Protein AF-A0A356TRS6-F1 (afdb_monomer_lite)

pLDDT: mean 87.08, std 9.84, range [54.62, 97.38]

Secondary structure (DSSP, 8-state):
-EEE---PPEEETTEEEEEEEEEEEEEEEEEE--EEETTEEEEEEEEEEEEEEEEEEEEEETTEEEEEEEEEEEEEEEEEEEEEEESSSSEEEEEEEEE-TTSTT-EEEEEEEEE-SS--TTS---

Foldseek 3Di:
DKDADDDDFDDDPQKTKDWGMKDKDKDFDKDWDWDDDQQKTKTFIKTWIKMKIKTWMWMDRPPDIDIDIDMDMDIFIKGKIKIWGAPFQFKIKIWMWIATPVDPPDIDIDIDIGGHPGGDPSNPDD

Sequence (126 aa):
ASAQVGGDPRRDGDLVHTPGSITALGGGLVLGAGIPIDVFTLRPEVYLGGRGVFLDSETRVGDCVSRTVAGTSEWVVEPRLALEWFTGPWMGVSAYVGTNVLNPGELNVGLQLSLHLRSYDGVPSR

Structure (mmCIF, N/CA/C/O backbone):
data_AF-A0A356TRS6-F1
#
_entry.id   AF-A0A356TRS6-F1
#
loop_
_atom_site.group_PDB
_atom_site.id
_atom_site.type_symbol
_atom_site.label_atom_id
_atom_site.label_alt_id
_atom_site.label_comp_id
_atom_site.label_asym_id
_atom_site.label_entity_id
_atom_site.label_seq_id
_atom_site.pdbx_PDB_ins_code
_atom_site.Cartn_x
_atom_site.Cartn_y
_atom_site.Cartn_z
_atom_site.occupancy
_atom_site.B_iso_or_equiv
_atom_site.auth_seq_id
_atom_site.auth_comp_id
_atom_site.auth_asym_id
_atom_site.auth_atom_id
_atom_site.pdbx_PDB_model_num
ATOM 1 N N . ALA A 1 1 ? 3.353 4.818 -8.769 1.00 66.75 1 ALA A N 1
ATOM 2 C CA . ALA A 1 1 ? 4.511 5.732 -8.674 1.00 66.75 1 ALA A CA 1
ATOM 3 C C . ALA A 1 1 ? 5.349 5.596 -9.940 1.00 66.75 1 ALA A C 1
ATOM 5 O O . ALA A 1 1 ? 5.511 4.474 -10.405 1.00 66.75 1 ALA A O 1
ATOM 6 N N . SER A 1 2 ? 5.848 6.695 -10.506 1.00 62.69 2 SER A N 1
ATOM 7 C CA . SER A 1 2 ? 6.699 6.685 -11.705 1.00 62.69 2 SER A CA 1
ATOM 8 C C . SER A 1 2 ? 8.021 7.388 -11.420 1.00 62.69 2 SER A C 1
ATOM 10 O O . SER A 1 2 ? 8.016 8.468 -10.830 1.00 62.69 2 SER A O 1
ATOM 12 N N . ALA A 1 3 ? 9.132 6.802 -11.854 1.00 73.44 3 ALA A N 1
ATOM 13 C CA . ALA A 1 3 ? 10.464 7.382 -11.745 1.00 73.44 3 ALA A CA 1
ATOM 14 C C . ALA A 1 3 ? 11.170 7.330 -13.104 1.00 73.44 3 ALA A C 1
ATOM 16 O O . ALA A 1 3 ? 11.058 6.344 -13.835 1.00 73.44 3 ALA A O 1
ATOM 17 N N . GLN A 1 4 ? 11.900 8.391 -13.447 1.00 70.56 4 GLN A N 1
ATOM 18 C CA . GLN A 1 4 ? 12.800 8.359 -14.598 1.00 70.56 4 GLN A CA 1
ATOM 19 C C . GLN A 1 4 ? 14.023 7.515 -14.249 1.00 70.56 4 GLN A C 1
ATOM 21 O O . GLN A 1 4 ? 14.633 7.703 -13.195 1.00 70.56 4 GLN A O 1
ATOM 26 N N . VAL A 1 5 ? 14.381 6.589 -15.135 1.00 66.88 5 VAL A N 1
ATOM 27 C CA . VAL A 1 5 ? 15.619 5.825 -14.991 1.00 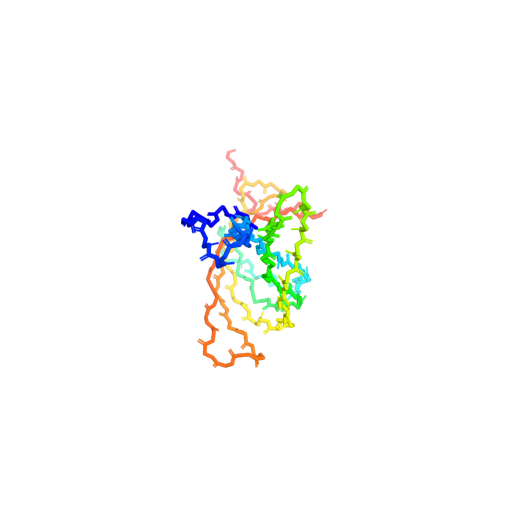66.88 5 VAL A CA 1
ATOM 28 C C . VAL A 1 5 ? 16.712 6.642 -15.654 1.00 66.88 5 VAL A C 1
ATOM 30 O O . VAL A 1 5 ? 16.924 6.544 -16.857 1.00 66.88 5 VAL A O 1
ATOM 33 N N . GLY A 1 6 ? 17.375 7.497 -14.877 1.00 57.16 6 GLY A N 1
ATOM 34 C CA . GLY A 1 6 ? 18.569 8.190 -15.347 1.00 57.16 6 GLY A CA 1
ATOM 35 C C . GLY A 1 6 ? 19.638 7.163 -15.712 1.00 57.16 6 GLY A C 1
ATOM 36 O O . GLY A 1 6 ? 20.126 6.441 -14.845 1.00 57.16 6 GLY A O 1
ATOM 37 N N . GLY A 1 7 ? 19.974 7.073 -16.995 1.00 63.84 7 GLY A N 1
ATOM 38 C CA . GLY A 1 7 ? 21.009 6.185 -17.500 1.00 63.84 7 GLY A CA 1
ATOM 39 C C . GLY A 1 7 ? 21.532 6.692 -18.832 1.00 63.84 7 GLY A C 1
ATOM 40 O O . GLY A 1 7 ? 20.758 7.176 -19.661 1.00 63.84 7 GLY A O 1
ATOM 41 N N . ASP A 1 8 ? 22.845 6.593 -19.024 1.00 74.44 8 ASP A N 1
ATOM 42 C CA . ASP A 1 8 ? 23.462 6.982 -20.285 1.00 74.44 8 ASP A CA 1
ATOM 43 C C . ASP A 1 8 ? 22.883 6.138 -21.432 1.00 74.44 8 ASP A C 1
ATOM 45 O O . ASP A 1 8 ? 22.703 4.921 -21.274 1.00 74.44 8 ASP A O 1
ATOM 49 N N . PRO A 1 9 ? 22.587 6.748 -22.594 1.00 72.62 9 PRO A N 1
ATOM 50 C CA . PRO A 1 9 ? 22.146 6.006 -23.763 1.00 72.62 9 PRO A CA 1
ATOM 51 C C . PRO A 1 9 ? 23.175 4.929 -24.106 1.00 72.62 9 PRO A C 1
ATOM 53 O O . PRO A 1 9 ? 24.344 5.236 -24.358 1.00 72.62 9 PRO A O 1
ATOM 56 N N . ARG A 1 10 ? 22.752 3.663 -24.147 1.00 75.88 10 ARG A N 1
ATOM 57 C CA . ARG A 1 10 ? 23.620 2.593 -24.649 1.00 75.88 10 ARG A CA 1
ATOM 58 C C . ARG A 1 10 ? 23.618 2.636 -26.166 1.00 75.88 10 ARG A C 1
ATOM 60 O O . ARG A 1 10 ? 22.554 2.700 -26.777 1.00 75.88 10 ARG A O 1
ATOM 67 N N . ARG A 1 11 ? 24.811 2.612 -26.753 1.00 80.62 11 ARG A N 1
ATOM 68 C CA . ARG A 1 11 ? 25.009 2.587 -28.202 1.00 80.62 11 ARG A CA 1
ATOM 69 C C . ARG A 1 11 ? 25.572 1.236 -28.616 1.00 80.62 11 ARG A C 1
ATOM 71 O O . ARG A 1 11 ? 26.548 0.791 -28.018 1.00 80.62 11 ARG A O 1
ATOM 78 N N . ASP A 1 12 ? 24.972 0.629 -29.629 1.00 79.19 12 ASP A N 1
ATOM 79 C CA . ASP A 1 12 ? 25.477 -0.571 -30.297 1.00 79.19 12 ASP A CA 1
ATOM 80 C C . ASP A 1 12 ? 25.352 -0.378 -31.817 1.00 79.19 12 ASP A C 1
ATOM 82 O O . ASP A 1 12 ? 24.271 -0.490 -32.395 1.00 79.19 12 ASP A O 1
ATOM 86 N N . GLY A 1 13 ? 26.443 0.048 -32.459 1.00 81.44 13 GLY A N 1
ATOM 87 C CA . GLY A 1 13 ? 26.400 0.554 -33.835 1.00 81.44 13 GLY A CA 1
ATOM 88 C C . GLY A 1 13 ? 25.493 1.787 -33.967 1.00 81.44 13 GLY A C 1
ATOM 89 O O . GLY A 1 13 ? 25.628 2.741 -33.199 1.00 81.44 13 GLY A O 1
ATOM 90 N N . ASP A 1 14 ? 24.560 1.750 -34.923 1.00 80.56 14 ASP A N 1
ATOM 91 C CA . ASP A 1 14 ? 23.544 2.797 -35.144 1.00 80.56 14 ASP A CA 1
ATOM 92 C C . ASP A 1 14 ? 22.361 2.722 -34.165 1.00 80.56 14 ASP A C 1
ATOM 94 O O . ASP A 1 14 ? 21.496 3.602 -34.169 1.00 80.56 14 ASP A O 1
ATOM 98 N N . LEU A 1 15 ? 22.302 1.684 -33.324 1.00 79.19 15 LEU A N 1
ATOM 99 C CA . LEU A 1 15 ? 21.242 1.518 -32.342 1.00 79.19 15 LEU A CA 1
ATOM 100 C C . LEU A 1 15 ? 21.555 2.321 -31.077 1.00 79.19 15 LEU A C 1
ATOM 102 O O . LEU A 1 15 ? 22.554 2.083 -30.399 1.00 79.19 15 LEU A O 1
ATOM 106 N N . VAL A 1 16 ? 20.666 3.250 -30.728 1.00 81.69 16 VAL A N 1
ATOM 107 C CA . VAL A 1 16 ? 20.700 4.002 -29.470 1.00 81.69 16 VAL A CA 1
ATOM 108 C C . VAL A 1 16 ? 19.523 3.568 -28.612 1.00 81.69 16 VAL A C 1
ATOM 110 O O . VAL A 1 16 ? 18.373 3.792 -28.979 1.00 81.69 16 VAL A O 1
ATOM 113 N N . HIS A 1 17 ? 19.801 2.969 -27.458 1.00 79.75 17 HIS A N 1
ATOM 114 C CA . HIS A 1 17 ? 18.790 2.613 -26.469 1.00 79.75 17 HIS A CA 1
ATOM 115 C C . HIS A 1 17 ? 18.815 3.607 -25.307 1.00 79.75 17 HIS A C 1
ATOM 117 O O . HIS A 1 17 ? 19.794 3.686 -24.557 1.00 79.75 17 HIS A O 1
ATOM 123 N N . THR A 1 18 ? 17.704 4.305 -25.102 1.00 81.12 18 THR A N 1
ATOM 124 C CA . THR A 1 18 ? 17.506 5.238 -23.994 1.00 81.12 18 THR A CA 1
ATOM 125 C C . THR A 1 18 ? 16.487 4.649 -23.013 1.00 81.12 18 THR A C 1
ATOM 127 O O . THR A 1 18 ? 15.320 4.466 -23.377 1.00 81.12 18 THR A O 1
ATOM 130 N N . PRO A 1 19 ? 16.896 4.323 -21.769 1.00 76.00 19 PRO A N 1
ATOM 131 C CA . PRO A 1 19 ? 15.946 3.986 -20.713 1.00 76.00 19 PRO A CA 1
ATOM 132 C C . PRO A 1 19 ? 14.997 5.169 -20.503 1.00 76.00 19 PRO A C 1
ATOM 134 O O . PRO A 1 19 ? 15.449 6.301 -20.352 1.00 76.00 19 PRO A O 1
ATOM 137 N N . GLY A 1 20 ? 13.690 4.923 -20.528 1.00 82.75 20 GLY A N 1
ATOM 138 C CA . GLY A 1 20 ? 12.687 5.956 -20.301 1.00 82.75 20 GLY A CA 1
ATOM 139 C C . GLY A 1 20 ? 12.311 6.029 -18.826 1.00 82.75 20 GLY A C 1
ATOM 140 O O . GLY A 1 20 ? 12.988 6.650 -18.004 1.00 82.75 20 GLY A O 1
ATOM 141 N N . SER A 1 21 ? 11.196 5.391 -18.477 1.00 85.06 21 SER A N 1
ATOM 142 C CA . SER A 1 21 ? 10.630 5.454 -17.128 1.00 85.06 21 SER A CA 1
ATOM 143 C C . SER A 1 21 ? 10.284 4.077 -16.580 1.00 85.06 21 SER A C 1
ATOM 145 O O . SER A 1 21 ? 9.931 3.169 -17.330 1.00 85.06 21 SER A O 1
ATOM 147 N N . ILE A 1 22 ? 10.375 3.935 -15.258 1.00 87.56 22 ILE A N 1
ATOM 148 C CA . ILE A 1 22 ? 9.796 2.811 -14.525 1.00 87.56 22 ILE A CA 1
ATOM 149 C C . ILE A 1 22 ? 8.529 3.301 -13.843 1.00 87.56 22 ILE A C 1
ATOM 151 O O . ILE A 1 22 ? 8.550 4.269 -13.081 1.00 87.56 22 ILE A O 1
ATOM 155 N N . THR A 1 23 ? 7.429 2.601 -14.087 1.00 90.94 23 THR A N 1
ATOM 156 C CA . THR A 1 23 ? 6.137 2.859 -13.462 1.00 90.94 23 THR A CA 1
ATOM 157 C C . THR A 1 23 ? 5.696 1.631 -12.682 1.00 90.94 23 THR A C 1
ATOM 159 O O . THR A 1 23 ? 5.504 0.561 -13.249 1.00 90.94 23 THR A O 1
ATOM 162 N N . ALA A 1 24 ? 5.510 1.793 -11.375 1.00 90.88 24 ALA A N 1
ATOM 163 C CA . ALA A 1 24 ? 4.896 0.793 -10.513 1.00 90.88 24 ALA A CA 1
ATOM 164 C C . ALA A 1 24 ? 3.426 1.152 -10.277 1.00 90.88 24 ALA A C 1
ATOM 166 O O . ALA A 1 24 ? 3.110 2.270 -9.843 1.00 90.88 24 ALA A O 1
ATOM 167 N N . LEU A 1 25 ? 2.537 0.204 -10.549 1.00 92.62 25 LEU A N 1
ATOM 168 C CA . LEU A 1 25 ? 1.096 0.331 -10.357 1.00 92.62 25 LEU A CA 1
ATOM 169 C C . LEU A 1 25 ? 0.602 -0.836 -9.516 1.00 92.62 25 LEU A C 1
ATOM 171 O O . LEU A 1 25 ? 1.126 -1.942 -9.597 1.00 92.62 25 LEU A O 1
ATOM 175 N N . GLY A 1 26 ? -0.426 -0.588 -8.721 1.00 91.00 26 GLY A N 1
ATOM 176 C CA . GLY A 1 26 ? -1.078 -1.623 -7.944 1.00 91.00 26 GLY A CA 1
ATOM 177 C C . GLY A 1 26 ? -2.478 -1.189 -7.567 1.00 91.00 26 GLY A C 1
ATOM 178 O O . GLY A 1 26 ? -2.760 0.003 -7.447 1.00 91.00 26 GLY A O 1
ATOM 179 N N . GLY A 1 27 ? -3.360 -2.163 -7.421 1.00 93.56 27 GLY A N 1
ATOM 180 C CA . GLY A 1 27 ? -4.766 -1.925 -7.151 1.00 93.56 27 GLY A CA 1
ATOM 181 C C . GLY A 1 27 ? -5.422 -3.188 -6.633 1.00 93.56 27 GLY A C 1
ATOM 182 O O . GLY A 1 27 ? -4.990 -4.298 -6.937 1.00 93.56 27 GLY A O 1
ATOM 183 N N . GLY A 1 28 ? -6.437 -3.020 -5.799 1.00 94.56 28 GLY A N 1
ATOM 184 C CA . GLY A 1 28 ? -7.115 -4.149 -5.192 1.00 94.56 28 GLY A CA 1
ATOM 185 C C . GLY A 1 28 ? -8.204 -3.728 -4.230 1.00 94.56 28 GLY A C 1
ATOM 186 O O . GLY A 1 28 ? -8.533 -2.549 -4.095 1.00 94.56 28 GLY A O 1
ATOM 187 N N . LEU A 1 29 ? -8.738 -4.735 -3.561 1.00 94.44 29 LEU A N 1
ATOM 188 C CA . LEU A 1 29 ? -9.759 -4.634 -2.542 1.00 94.44 29 LEU A CA 1
ATOM 189 C C . LEU A 1 29 ? -9.119 -4.855 -1.173 1.00 94.44 29 LEU A C 1
ATOM 191 O O . LEU A 1 29 ? -8.246 -5.707 -1.020 1.00 94.44 29 LEU A O 1
ATOM 195 N N . VAL A 1 30 ? -9.591 -4.117 -0.175 1.00 93.69 30 VAL A N 1
ATOM 196 C CA . VAL A 1 30 ? -9.273 -4.362 1.231 1.00 93.69 30 VAL A CA 1
ATOM 197 C C . VAL A 1 30 ? -10.559 -4.765 1.936 1.00 93.69 30 VAL A C 1
ATOM 199 O O . VAL A 1 30 ? -11.564 -4.062 1.844 1.00 93.69 30 VAL A O 1
ATOM 202 N N . LEU A 1 31 ? -10.528 -5.900 2.626 1.00 93.12 31 LEU A N 1
ATOM 203 C CA . LEU A 1 31 ? -11.643 -6.419 3.412 1.00 93.12 31 LEU A CA 1
ATOM 204 C C . LEU A 1 31 ? -11.178 -6.638 4.842 1.00 93.12 31 LEU A C 1
ATOM 206 O O . LEU A 1 31 ? -10.177 -7.306 5.069 1.00 93.12 31 LEU A O 1
ATOM 210 N N . GLY A 1 32 ? -11.907 -6.108 5.812 1.00 91.62 32 GLY A N 1
ATOM 211 C CA . GLY A 1 32 ? -11.530 -6.243 7.210 1.00 91.62 32 GLY A CA 1
ATOM 212 C C . GLY A 1 32 ? -12.631 -5.794 8.149 1.00 91.62 32 GLY A C 1
ATOM 213 O O . GLY A 1 32 ? -13.682 -5.317 7.720 1.00 91.62 32 GLY A O 1
ATOM 214 N N . ALA A 1 33 ? -12.363 -5.940 9.439 1.00 90.75 33 ALA A N 1
ATOM 215 C CA . ALA A 1 33 ? -13.233 -5.469 10.505 1.00 90.75 33 ALA A CA 1
ATOM 216 C C . ALA A 1 33 ? -12.493 -4.426 11.342 1.00 90.75 33 ALA A C 1
ATOM 218 O O . ALA A 1 33 ? -11.299 -4.567 11.582 1.00 90.75 33 ALA A O 1
ATOM 219 N N . GLY A 1 34 ? -13.197 -3.385 11.781 1.00 90.56 34 GLY A N 1
ATOM 220 C CA . GLY A 1 34 ? -12.663 -2.400 12.718 1.00 90.56 34 GLY A CA 1
ATOM 221 C C . GLY A 1 34 ? -13.023 -2.758 14.153 1.00 90.56 34 GLY A C 1
ATOM 222 O O . GLY A 1 34 ? -14.185 -3.023 14.455 1.00 90.56 34 GLY A O 1
ATOM 223 N N . ILE A 1 35 ? -12.028 -2.741 15.032 1.00 92.00 35 ILE A N 1
ATOM 224 C CA . ILE A 1 35 ? -12.171 -2.906 16.475 1.00 92.00 35 ILE A CA 1
ATOM 225 C C . ILE A 1 35 ? -11.754 -1.573 17.104 1.00 92.00 35 ILE A C 1
ATOM 227 O O . ILE A 1 35 ? -10.566 -1.242 17.068 1.00 92.00 35 ILE A O 1
ATOM 231 N N . PRO A 1 36 ? -12.694 -0.771 17.629 1.00 89.50 36 PRO A N 1
ATOM 232 C CA . PRO A 1 36 ? -12.354 0.498 18.257 1.00 89.50 36 PRO A CA 1
ATOM 233 C C . PRO A 1 36 ? -11.569 0.250 19.552 1.00 89.50 36 PRO A C 1
ATOM 235 O O . PRO A 1 36 ? -11.958 -0.577 20.377 1.00 89.50 36 PRO A O 1
ATOM 238 N N . ILE A 1 37 ? -10.460 0.967 19.719 1.00 89.62 37 ILE A N 1
ATOM 239 C CA . ILE A 1 37 ? -9.587 0.941 20.893 1.00 89.62 37 ILE A CA 1
ATOM 240 C C . ILE A 1 37 ? -9.269 2.394 21.256 1.00 89.62 37 ILE A C 1
ATOM 242 O O . ILE A 1 37 ? -8.305 2.980 20.760 1.00 89.62 37 ILE A O 1
ATOM 246 N N . ASP A 1 38 ? -10.101 2.964 22.129 1.00 85.75 38 ASP A N 1
ATOM 247 C CA . ASP A 1 38 ? -10.024 4.369 22.539 1.00 85.75 38 ASP A CA 1
ATOM 248 C C . ASP A 1 38 ? -10.068 5.319 21.320 1.00 85.75 38 ASP A C 1
ATOM 250 O O . ASP A 1 38 ? -11.036 5.301 20.556 1.00 85.75 38 ASP A O 1
ATOM 254 N N . VAL A 1 39 ? -9.019 6.114 21.099 1.00 85.75 39 VAL A N 1
ATOM 255 C CA . VAL A 1 39 ? -8.916 7.065 19.980 1.00 85.75 39 VAL A CA 1
ATOM 256 C C . VAL A 1 39 ? -8.469 6.426 18.658 1.00 85.75 39 VAL A C 1
ATOM 258 O O . VAL A 1 39 ? -8.442 7.103 17.627 1.00 85.75 39 VAL A O 1
ATOM 261 N N . PHE A 1 40 ? -8.120 5.137 18.667 1.00 90.88 40 PHE A N 1
ATOM 262 C CA . PHE A 1 40 ? -7.683 4.388 17.491 1.00 90.88 40 PHE A CA 1
ATOM 263 C C . PHE A 1 40 ? -8.685 3.293 17.120 1.00 90.88 40 PHE A C 1
ATOM 265 O O . PHE A 1 40 ? -9.511 2.866 17.919 1.00 90.88 40 PHE A O 1
ATOM 272 N N . THR A 1 41 ? -8.604 2.795 15.891 1.00 92.38 41 THR A N 1
ATOM 273 C CA . THR A 1 41 ? -9.315 1.592 15.450 1.00 92.38 41 THR A CA 1
ATOM 274 C C . THR A 1 41 ? -8.309 0.583 14.924 1.00 92.38 41 THR A C 1
ATOM 276 O O . THR A 1 41 ? -7.590 0.847 13.962 1.00 92.38 41 THR A O 1
ATOM 279 N N . LEU A 1 42 ? -8.254 -0.586 15.556 1.00 95.00 42 LEU A N 1
ATOM 280 C CA . LEU A 1 42 ? -7.458 -1.706 15.077 1.00 95.00 42 LEU A CA 1
ATOM 281 C C . LEU A 1 42 ? -8.226 -2.436 13.977 1.00 95.00 42 LEU A C 1
ATOM 283 O O . LEU A 1 42 ? -9.395 -2.774 14.144 1.00 95.00 42 LEU A O 1
ATOM 287 N N . ARG A 1 43 ? -7.569 -2.689 12.852 1.00 94.88 43 ARG A N 1
ATOM 288 C CA . ARG A 1 43 ? -8.176 -3.251 11.649 1.00 94.88 43 ARG A CA 1
ATOM 289 C C . ARG A 1 43 ? -7.396 -4.475 11.180 1.00 94.88 43 ARG A C 1
ATOM 291 O O . ARG A 1 43 ? -6.451 -4.330 10.405 1.00 94.88 43 ARG A O 1
ATOM 298 N N . PRO A 1 44 ? -7.751 -5.686 11.644 1.00 96.44 44 PRO A N 1
ATOM 299 C CA . PRO A 1 44 ? -7.380 -6.899 10.930 1.00 96.44 44 PRO A CA 1
ATOM 300 C C . PRO A 1 44 ? -8.057 -6.889 9.556 1.00 96.44 44 PRO A C 1
ATOM 302 O O . PRO A 1 44 ? -9.286 -6.834 9.445 1.00 96.44 44 PRO A O 1
ATOM 305 N N . GLU A 1 45 ? -7.251 -6.919 8.504 1.00 96.38 45 GLU A N 1
ATOM 306 C CA . GLU A 1 45 ? -7.727 -6.831 7.129 1.00 96.38 45 GLU A CA 1
ATOM 307 C C . GLU A 1 45 ? -6.947 -7.766 6.203 1.00 96.38 45 GLU A C 1
ATOM 309 O O . GLU A 1 45 ? -5.867 -8.253 6.525 1.00 96.38 45 GLU A O 1
ATOM 314 N N . VAL A 1 46 ? -7.510 -8.028 5.031 1.00 96.75 46 VAL A N 1
ATOM 315 C CA . VAL A 1 46 ? -6.866 -8.748 3.939 1.00 96.75 46 VAL A CA 1
ATOM 316 C C . VAL A 1 46 ? -6.956 -7.877 2.698 1.00 96.75 46 VAL A C 1
ATOM 318 O O . VAL A 1 46 ? -8.041 -7.444 2.304 1.00 96.75 46 VAL A O 1
ATOM 321 N N . TYR A 1 47 ? -5.812 -7.633 2.072 1.00 95.50 47 TYR A N 1
ATOM 322 C CA . TYR A 1 47 ? -5.731 -7.035 0.752 1.00 95.50 47 TYR A CA 1
ATOM 323 C C . TYR A 1 47 ? -5.669 -8.120 -0.316 1.00 95.50 47 TYR A C 1
ATOM 325 O O . TYR A 1 47 ? -4.853 -9.036 -0.242 1.00 95.50 47 TYR A O 1
ATOM 333 N N . LEU A 1 48 ? -6.535 -7.990 -1.313 1.00 96.75 48 LEU A N 1
ATOM 334 C CA . LEU A 1 48 ? -6.617 -8.858 -2.478 1.00 96.75 48 LEU A CA 1
ATOM 335 C C . LEU A 1 48 ? -6.481 -7.981 -3.713 1.00 96.75 48 LEU A C 1
ATOM 337 O O . LEU A 1 48 ? -7.354 -7.160 -4.000 1.00 96.75 48 LEU A O 1
ATOM 341 N N . GLY A 1 49 ? -5.386 -8.126 -4.445 1.00 95.81 49 GLY A N 1
ATOM 342 C CA . GLY A 1 49 ? -5.121 -7.252 -5.575 1.00 95.81 49 GLY A CA 1
ATOM 343 C C . GLY A 1 49 ? -4.008 -7.745 -6.469 1.00 95.81 49 GLY A C 1
ATOM 344 O O . GLY A 1 49 ? -3.591 -8.899 -6.412 1.00 95.81 49 GLY A O 1
ATOM 345 N N . GLY A 1 50 ? -3.526 -6.838 -7.303 1.00 94.69 50 GLY A N 1
ATOM 346 C CA . GLY A 1 50 ? -2.366 -7.065 -8.143 1.00 94.69 50 GLY A CA 1
ATOM 347 C C . GLY A 1 50 ? -1.461 -5.849 -8.137 1.00 94.69 50 GLY A C 1
ATOM 348 O O . GLY A 1 50 ? -1.914 -4.714 -7.951 1.00 94.69 50 GLY A O 1
ATOM 349 N N . ARG A 1 51 ? -0.175 -6.092 -8.362 1.00 93.25 51 ARG A N 1
ATOM 350 C CA . ARG A 1 51 ? 0.812 -5.042 -8.607 1.00 93.25 51 ARG A CA 1
ATOM 351 C C . ARG A 1 51 ? 1.667 -5.399 -9.809 1.00 93.25 51 ARG A C 1
ATOM 353 O O . ARG A 1 51 ? 1.834 -6.569 -10.137 1.00 93.25 51 ARG A O 1
ATOM 360 N N . GLY A 1 52 ? 2.207 -4.386 -10.464 1.00 92.94 52 GLY A N 1
ATOM 361 C CA . GLY A 1 52 ? 3.081 -4.559 -11.607 1.00 92.94 52 GLY A CA 1
ATOM 362 C C . GLY A 1 52 ? 4.076 -3.425 -11.744 1.00 92.94 52 GLY A C 1
ATOM 363 O O . GLY A 1 52 ? 3.843 -2.303 -11.285 1.00 92.94 52 GLY A O 1
ATOM 364 N N . VAL A 1 53 ? 5.193 -3.746 -12.381 1.00 93.69 53 VAL A N 1
ATOM 365 C CA . VAL A 1 53 ? 6.257 -2.806 -12.716 1.00 93.69 53 VAL A CA 1
ATOM 366 C C . VAL A 1 53 ? 6.419 -2.813 -14.226 1.00 93.69 53 VAL A C 1
ATOM 368 O O . VAL A 1 53 ? 6.602 -3.867 -14.833 1.00 93.69 53 VAL A O 1
ATOM 371 N N . PHE A 1 54 ? 6.344 -1.627 -14.816 1.00 90.81 54 PHE A N 1
ATOM 372 C CA . PHE A 1 54 ? 6.423 -1.398 -16.249 1.00 90.81 54 PHE A CA 1
ATOM 373 C C . PHE A 1 54 ? 7.632 -0.520 -16.547 1.00 90.81 54 PHE A C 1
ATOM 375 O O . PHE A 1 54 ? 7.786 0.547 -15.953 1.00 90.81 54 PHE A O 1
ATOM 382 N N . LEU A 1 55 ? 8.482 -0.978 -17.455 1.00 89.62 55 LEU A N 1
ATOM 383 C CA . LEU A 1 55 ? 9.601 -0.244 -18.016 1.00 89.62 55 LEU A CA 1
ATOM 384 C C . LEU A 1 55 ? 9.210 0.244 -19.408 1.00 89.62 55 LEU A C 1
ATOM 386 O O . LEU A 1 55 ? 8.823 -0.545 -20.267 1.00 89.62 55 LEU A O 1
ATOM 390 N N . ASP A 1 56 ? 9.364 1.538 -19.625 1.00 88.94 56 ASP A N 1
ATOM 391 C CA . ASP A 1 56 ? 9.260 2.179 -20.927 1.00 88.94 56 ASP A CA 1
ATOM 392 C C . ASP A 1 56 ? 10.669 2.518 -21.424 1.00 88.94 56 ASP 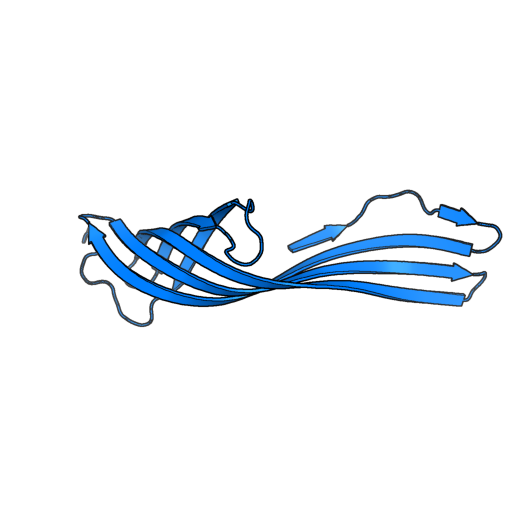A C 1
ATOM 394 O O . ASP A 1 56 ? 11.448 3.142 -20.694 1.00 88.94 56 ASP A O 1
ATOM 398 N N . SER A 1 57 ? 11.009 2.099 -22.641 1.00 86.38 57 SER A N 1
ATOM 399 C CA . SER A 1 57 ? 12.277 2.428 -23.289 1.00 86.38 57 SER A CA 1
ATOM 400 C C . SER A 1 57 ? 12.090 2.885 -24.730 1.00 86.38 57 SER A C 1
ATOM 402 O O . SER A 1 57 ? 11.202 2.437 -25.458 1.00 86.38 57 SER A O 1
ATOM 404 N N . GLU A 1 58 ? 12.972 3.787 -25.151 1.00 86.69 58 GLU A N 1
ATOM 405 C CA . GLU A 1 58 ? 13.049 4.266 -26.524 1.00 86.69 58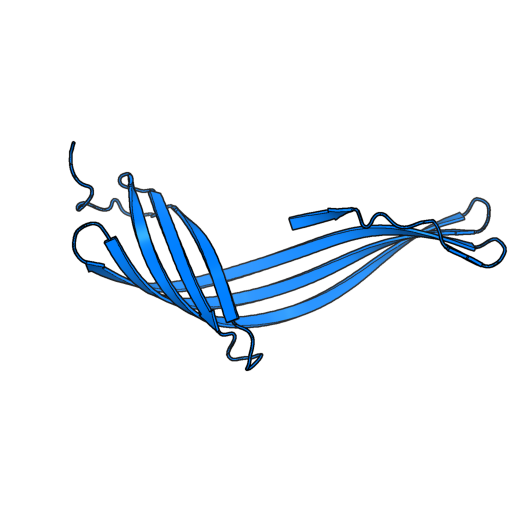 GLU A CA 1
ATOM 406 C C . GLU A 1 58 ? 14.298 3.686 -27.186 1.00 86.69 58 GLU A C 1
ATOM 408 O O . GLU A 1 58 ? 15.390 3.699 -26.620 1.00 86.69 58 GLU A O 1
ATOM 413 N N . THR A 1 59 ? 14.137 3.161 -28.394 1.00 83.44 59 THR A N 1
ATOM 414 C CA . THR A 1 59 ? 15.227 2.671 -29.235 1.00 83.44 59 THR A CA 1
ATOM 415 C C . THR A 1 59 ? 15.224 3.455 -30.538 1.00 83.44 59 THR A C 1
ATOM 417 O O . THR A 1 59 ? 14.181 3.586 -31.177 1.00 83.44 59 THR A O 1
ATOM 420 N N . ARG A 1 60 ? 16.383 3.969 -30.946 1.00 83.62 60 ARG A N 1
ATOM 421 C CA . ARG A 1 60 ? 16.571 4.650 -32.231 1.00 83.62 60 ARG A CA 1
ATOM 422 C C . ARG A 1 60 ? 17.539 3.882 -33.114 1.00 83.62 60 ARG A C 1
ATOM 424 O O . ARG A 1 60 ? 18.549 3.411 -32.606 1.00 83.62 60 ARG A O 1
ATOM 431 N N . VAL A 1 61 ? 17.245 3.791 -34.410 1.00 83.88 61 VAL A N 1
ATOM 432 C CA . VAL A 1 61 ? 18.158 3.289 -35.452 1.00 83.88 61 VAL A CA 1
ATOM 433 C C . VAL A 1 61 ? 18.077 4.248 -36.637 1.00 83.88 61 VAL A C 1
ATOM 435 O O . VAL A 1 61 ? 17.064 4.279 -37.339 1.00 83.88 61 VAL A O 1
ATOM 438 N N . GLY A 1 62 ? 19.105 5.078 -36.829 1.00 80.06 62 GLY A N 1
ATOM 439 C CA . GLY A 1 62 ? 19.029 6.214 -37.757 1.00 80.06 62 GLY A CA 1
ATOM 440 C C . GLY A 1 62 ? 17.871 7.156 -37.395 1.00 80.06 62 GLY A C 1
ATOM 441 O O . GLY A 1 62 ? 17.767 7.592 -36.248 1.00 80.06 62 GLY A O 1
ATOM 442 N N . ASP A 1 63 ? 16.973 7.416 -38.350 1.00 79.88 63 ASP A N 1
ATOM 443 C CA . ASP A 1 63 ? 15.764 8.239 -38.154 1.00 79.88 63 ASP A CA 1
ATOM 444 C C . ASP A 1 63 ? 14.559 7.456 -37.596 1.00 79.88 63 ASP A C 1
ATOM 446 O O . ASP A 1 63 ? 13.518 8.036 -37.281 1.00 79.88 63 ASP A O 1
ATOM 450 N N . CYS A 1 64 ? 14.663 6.129 -37.470 1.00 81.56 64 CYS A N 1
ATOM 451 C CA . CYS A 1 64 ? 13.578 5.311 -36.937 1.00 81.56 64 CYS A CA 1
ATOM 452 C C . CYS A 1 64 ? 13.583 5.354 -35.407 1.00 81.56 64 CYS A C 1
ATOM 454 O O . CYS A 1 64 ? 14.570 4.971 -34.779 1.00 81.56 64 CYS A O 1
ATOM 456 N N . VAL A 1 65 ? 12.461 5.757 -34.807 1.00 84.75 65 VAL A N 1
ATOM 457 C CA . VAL A 1 65 ? 12.235 5.733 -33.354 1.00 84.75 65 VAL A CA 1
ATOM 458 C C . VAL A 1 65 ? 11.194 4.664 -33.031 1.00 84.75 65 VAL A C 1
ATOM 460 O O . VAL A 1 65 ? 10.089 4.689 -33.568 1.00 84.75 65 VAL A O 1
ATOM 463 N N . SER A 1 66 ? 11.535 3.736 -32.140 1.00 85.88 66 SER A N 1
ATOM 464 C CA . SER A 1 66 ? 10.628 2.717 -31.612 1.00 85.88 66 SER A CA 1
ATOM 465 C C . SER A 1 66 ? 10.529 2.837 -30.097 1.00 85.88 66 SER A C 1
ATOM 467 O O . SER A 1 66 ? 11.535 3.018 -29.413 1.00 85.88 66 SER A O 1
ATOM 469 N N . ARG A 1 67 ? 9.315 2.704 -29.564 1.00 86.31 67 ARG A N 1
ATOM 470 C CA . ARG A 1 67 ? 9.051 2.710 -28.125 1.00 86.31 67 ARG A CA 1
ATOM 471 C C . ARG A 1 67 ? 8.581 1.330 -27.697 1.00 86.31 67 ARG A C 1
ATOM 473 O O . ARG A 1 67 ? 7.627 0.805 -28.268 1.00 86.31 67 ARG A O 1
ATOM 480 N N . THR A 1 68 ? 9.240 0.757 -26.699 1.00 86.62 68 THR A N 1
ATOM 481 C CA . THR A 1 68 ? 8.912 -0.567 -26.168 1.00 86.62 68 THR A CA 1
ATOM 482 C C . THR A 1 68 ? 8.501 -0.438 -24.714 1.00 86.62 68 THR A C 1
ATOM 484 O O . THR A 1 68 ? 9.202 0.180 -23.917 1.00 86.62 68 THR A O 1
ATOM 487 N N . VAL A 1 69 ? 7.375 -1.056 -24.362 1.00 87.88 69 VAL A N 1
ATOM 488 C CA . VAL A 1 69 ? 6.955 -1.207 -22.969 1.00 87.88 69 VAL A CA 1
ATOM 489 C C . VAL A 1 69 ? 7.070 -2.677 -22.600 1.00 87.88 69 VAL A C 1
ATOM 491 O O . VAL A 1 69 ? 6.446 -3.530 -23.229 1.00 87.88 69 VAL A O 1
ATOM 494 N N . ALA A 1 70 ? 7.865 -2.970 -21.578 1.00 88.88 70 ALA A N 1
ATOM 495 C CA . ALA A 1 70 ? 7.978 -4.293 -20.979 1.00 88.88 70 ALA A CA 1
ATOM 496 C C . ALA A 1 70 ? 7.491 -4.222 -19.533 1.00 88.88 70 ALA A C 1
ATOM 498 O O . ALA A 1 70 ? 7.702 -3.223 -18.851 1.00 88.88 70 ALA A O 1
ATOM 499 N N . GLY A 1 71 ? 6.847 -5.270 -19.034 1.00 89.88 71 GLY A N 1
ATOM 500 C CA . GLY A 1 71 ? 6.373 -5.268 -17.658 1.00 89.88 71 GLY A CA 1
ATOM 501 C C . GLY A 1 71 ? 6.179 -6.660 -17.099 1.00 89.88 71 GLY A C 1
ATOM 502 O O . GLY A 1 71 ? 6.061 -7.635 -17.837 1.00 89.88 71 GLY A O 1
ATOM 503 N N . THR A 1 72 ? 6.148 -6.724 -15.776 1.00 94.25 72 THR A N 1
ATOM 504 C CA . THR A 1 72 ? 5.766 -7.916 -15.026 1.00 94.25 72 THR A CA 1
ATOM 505 C C . THR A 1 72 ? 4.705 -7.540 -14.006 1.00 94.25 72 THR A C 1
ATOM 507 O O . THR A 1 72 ? 4.678 -6.410 -13.510 1.00 94.25 72 THR A O 1
ATOM 510 N N . SER A 1 73 ? 3.816 -8.477 -13.710 1.00 94.19 73 SER A N 1
ATOM 511 C CA . SER A 1 73 ? 2.732 -8.291 -12.756 1.00 94.19 73 SER A CA 1
ATOM 512 C C . SER A 1 73 ? 2.499 -9.561 -11.967 1.00 94.19 73 SER A C 1
ATOM 514 O O . SER A 1 73 ? 2.637 -10.659 -12.503 1.00 94.19 73 SER A O 1
ATOM 516 N N . GLU A 1 74 ? 2.063 -9.401 -10.729 1.00 94.12 74 GLU A N 1
ATOM 517 C CA . GLU A 1 74 ? 1.742 -10.509 -9.845 1.00 94.12 74 GLU A CA 1
ATOM 518 C C . GLU A 1 74 ? 0.475 -10.230 -9.041 1.00 94.12 74 GLU A C 1
ATOM 520 O O . GLU A 1 74 ? 0.106 -9.079 -8.777 1.00 94.12 74 GLU A O 1
ATOM 525 N N . TRP A 1 75 ? -0.182 -11.319 -8.651 1.00 96.12 75 TRP A N 1
ATOM 526 C CA . TRP A 1 75 ? -1.265 -11.286 -7.682 1.00 96.12 75 TRP A CA 1
ATOM 527 C C . TRP A 1 75 ? -0.696 -11.141 -6.276 1.00 96.12 75 TRP A C 1
ATOM 529 O O . TRP A 1 75 ? 0.353 -11.693 -5.950 1.00 96.12 75 TRP A O 1
ATOM 539 N N . VAL A 1 76 ? -1.422 -10.417 -5.434 1.00 94.81 76 VAL A N 1
ATOM 540 C CA . VAL A 1 76 ? -1.060 -10.173 -4.043 1.00 94.81 76 VAL A CA 1
ATOM 541 C C . VAL A 1 76 ? -2.248 -10.528 -3.167 1.00 94.81 76 VAL A C 1
ATOM 543 O O . VAL A 1 76 ? -3.360 -10.031 -3.363 1.00 94.81 76 VAL A O 1
ATOM 546 N N . VAL A 1 77 ? -1.984 -11.378 -2.180 1.00 96.56 77 VAL A N 1
ATOM 547 C CA . VAL A 1 77 ? -2.907 -11.678 -1.090 1.00 96.56 77 VAL A CA 1
ATOM 548 C C . VAL A 1 77 ? -2.159 -11.369 0.193 1.00 96.56 77 VAL A C 1
ATOM 550 O O . VAL A 1 77 ? -1.178 -12.029 0.520 1.00 96.56 77 VAL A O 1
ATOM 553 N N . GLU A 1 78 ? -2.587 -10.331 0.897 1.00 95.94 78 GLU A N 1
ATOM 554 C CA . GLU A 1 78 ? -1.844 -9.800 2.033 1.00 95.94 78 GLU A CA 1
ATOM 555 C C . GLU A 1 78 ? -2.757 -9.660 3.252 1.00 95.94 78 GLU A C 1
ATOM 557 O O . GLU A 1 78 ? -3.508 -8.685 3.339 1.00 95.94 78 GLU A O 1
ATOM 562 N N . PRO A 1 79 ? -2.737 -10.613 4.200 1.00 96.06 79 PRO A N 1
ATOM 563 C CA . PRO A 1 79 ? -3.216 -10.357 5.548 1.00 96.06 79 PRO A CA 1
ATOM 564 C C . PRO A 1 79 ? -2.394 -9.230 6.177 1.00 96.06 79 PRO A C 1
ATOM 566 O O . PRO A 1 79 ? -1.159 -9.253 6.173 1.00 96.06 79 PRO A O 1
ATOM 569 N N . ARG A 1 80 ? -3.099 -8.246 6.725 1.00 95.69 80 ARG A N 1
ATOM 570 C CA . ARG A 1 80 ? -2.548 -7.037 7.326 1.00 95.69 80 ARG A CA 1
ATOM 571 C C . ARG A 1 80 ? -3.201 -6.767 8.668 1.00 95.69 80 ARG A C 1
ATOM 573 O O . ARG A 1 80 ? -4.356 -7.111 8.922 1.00 95.69 80 ARG A O 1
ATOM 580 N N . LEU A 1 81 ? -2.452 -6.068 9.500 1.00 97.06 81 LEU A N 1
ATOM 581 C CA . LEU A 1 81 ? -2.966 -5.386 10.666 1.00 97.06 81 LEU A CA 1
ATOM 582 C C . LEU A 1 81 ? -2.741 -3.892 10.466 1.00 97.06 81 LEU A C 1
ATOM 584 O O . LEU A 1 81 ? -1.598 -3.452 10.340 1.00 97.06 81 LEU A O 1
ATOM 588 N N . ALA A 1 82 ? -3.828 -3.129 10.425 1.00 96.75 82 ALA A N 1
ATOM 589 C CA . ALA A 1 82 ? -3.790 -1.680 10.326 1.00 96.75 82 ALA A CA 1
ATOM 590 C C . ALA A 1 82 ? -4.232 -1.032 11.642 1.00 96.75 82 ALA A C 1
ATOM 592 O O . ALA A 1 82 ? -5.148 -1.508 12.309 1.00 96.75 82 ALA A O 1
ATOM 593 N N . LEU A 1 83 ? -3.585 0.065 12.018 1.00 96.44 83 LEU A N 1
ATOM 594 C CA . LEU A 1 83 ? -4.002 0.927 13.116 1.00 96.44 83 LEU A CA 1
ATOM 595 C C . LEU A 1 83 ? -4.452 2.255 12.522 1.00 96.44 83 LEU A C 1
ATOM 597 O O . LEU A 1 83 ? -3.646 2.974 11.933 1.00 96.44 83 LEU A O 1
ATOM 601 N N . GLU A 1 84 ? -5.738 2.554 12.645 1.00 94.62 84 GLU A N 1
ATOM 602 C CA . GLU A 1 84 ? -6.364 3.738 12.072 1.00 94.62 84 GLU A CA 1
ATOM 603 C C . GLU A 1 84 ? -6.637 4.801 13.130 1.00 94.62 84 GLU A C 1
ATOM 605 O O . GLU A 1 84 ? -7.126 4.514 14.223 1.00 94.62 84 GLU A O 1
ATOM 610 N N . TRP A 1 85 ? -6.355 6.046 12.768 1.00 93.25 85 TRP A N 1
ATOM 611 C CA . TRP A 1 85 ? -6.751 7.234 13.497 1.00 93.25 85 TRP A CA 1
ATOM 612 C C . TRP A 1 85 ? -7.668 8.086 12.620 1.00 93.25 85 TRP A C 1
ATOM 614 O O . TRP A 1 85 ? -7.297 8.480 11.510 1.00 93.25 85 TRP A O 1
ATOM 624 N N . PHE A 1 86 ? -8.866 8.381 13.121 1.00 90.12 86 PHE A N 1
ATOM 625 C CA . PHE A 1 86 ? -9.812 9.258 12.439 1.00 90.12 86 PHE A CA 1
ATOM 626 C C . PHE A 1 86 ? -9.380 10.719 12.588 1.00 90.12 86 PHE A C 1
ATOM 628 O O . PHE A 1 86 ? -9.334 11.260 13.692 1.00 90.12 86 PHE A O 1
ATOM 635 N N . THR A 1 87 ? -9.084 11.371 11.465 1.00 89.00 87 THR A N 1
ATOM 636 C CA . THR A 1 87 ? -8.745 12.804 11.413 1.00 89.00 87 THR A CA 1
ATOM 637 C C . THR A 1 87 ? -9.984 13.688 11.269 1.00 89.00 87 THR A C 1
ATOM 639 O O . THR A 1 87 ? -9.920 14.898 11.477 1.00 89.00 87 THR A O 1
ATOM 642 N N . GLY A 1 88 ? -11.123 13.081 10.945 1.00 85.81 88 GLY A N 1
ATOM 643 C CA . GLY A 1 88 ? -12.443 13.691 10.912 1.00 85.81 88 GLY A CA 1
ATOM 644 C C . GLY A 1 88 ? -13.522 12.608 10.848 1.00 85.81 88 GLY A C 1
ATOM 645 O O . GLY A 1 88 ? -13.199 11.420 10.840 1.00 85.81 88 GLY A O 1
ATOM 646 N N . PRO A 1 89 ? -14.806 12.983 10.762 1.00 86.00 89 PRO A N 1
ATOM 647 C CA . PRO A 1 89 ? -15.902 12.015 10.791 1.00 86.00 89 PRO A CA 1
ATOM 648 C C . PRO A 1 89 ? -15.878 11.028 9.617 1.00 86.00 89 PRO A C 1
ATOM 650 O O . PRO A 1 89 ? -16.369 9.919 9.765 1.00 86.00 89 PRO A O 1
ATOM 653 N N . TRP A 1 90 ? -15.290 11.388 8.473 1.00 90.19 90 TRP A N 1
ATOM 654 C CA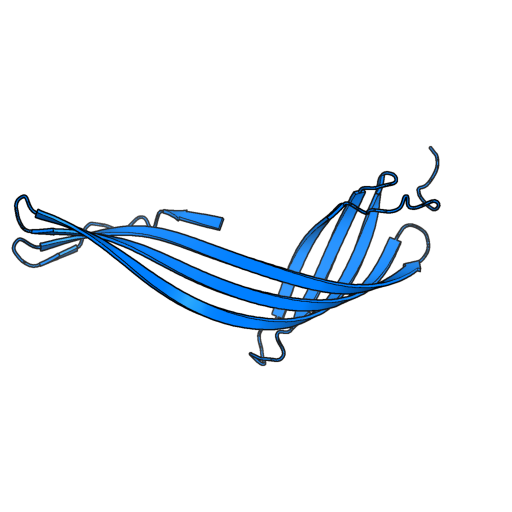 . TRP A 1 90 ? -15.254 10.525 7.280 1.00 90.19 90 TRP A CA 1
ATOM 655 C C . TRP A 1 90 ? -13.848 10.136 6.835 1.00 90.19 90 TRP A C 1
ATOM 657 O O . TRP A 1 90 ? -13.706 9.403 5.864 1.00 90.19 90 TRP A O 1
ATOM 667 N N . MET A 1 91 ? -12.803 10.642 7.489 1.00 92.69 91 MET A N 1
ATOM 668 C CA . MET A 1 91 ? -11.426 10.481 7.026 1.00 92.69 91 MET A CA 1
ATOM 669 C C . MET A 1 91 ? -10.575 9.825 8.099 1.00 92.69 91 MET A C 1
ATOM 671 O O . MET A 1 91 ? -10.639 10.203 9.270 1.00 92.69 91 MET A O 1
ATOM 675 N N . GLY A 1 92 ? -9.749 8.879 7.671 1.00 92.19 92 GLY A N 1
ATOM 676 C CA . GLY A 1 92 ? -8.797 8.193 8.526 1.00 92.19 92 GLY A CA 1
ATOM 677 C C . GLY A 1 92 ? -7.414 8.144 7.902 1.00 92.19 92 GLY A C 1
ATOM 678 O O . GLY A 1 92 ? -7.254 8.087 6.679 1.00 92.19 92 GLY A O 1
ATOM 679 N N . VAL A 1 93 ? -6.409 8.175 8.766 1.00 95.38 93 VAL A N 1
ATOM 680 C CA . VAL A 1 93 ? -5.027 7.853 8.425 1.00 95.38 93 VAL A CA 1
ATOM 681 C C . VAL A 1 93 ? -4.674 6.588 9.180 1.00 95.38 93 VAL A C 1
ATOM 683 O O . VAL A 1 93 ? -4.904 6.498 10.383 1.00 95.38 93 VAL A O 1
ATOM 686 N N . SER A 1 94 ? -4.115 5.608 8.484 1.00 95.00 94 SER A N 1
ATOM 687 C CA . SER A 1 94 ? -3.702 4.356 9.101 1.00 95.00 94 SER A CA 1
ATOM 688 C C . SER A 1 94 ? -2.285 3.973 8.723 1.00 95.00 94 SER A C 1
ATOM 690 O O . SER A 1 94 ? -1.806 4.289 7.635 1.00 95.00 94 SER A O 1
ATOM 692 N N . ALA A 1 95 ? -1.614 3.296 9.647 1.00 97.38 95 ALA A N 1
ATOM 693 C CA . ALA A 1 95 ? -0.384 2.569 9.379 1.00 97.38 95 ALA A CA 1
ATOM 694 C C . ALA A 1 95 ? -0.702 1.077 9.373 1.00 97.38 95 ALA A C 1
ATOM 696 O O . ALA A 1 95 ? -1.454 0.617 10.232 1.00 97.38 95 ALA A O 1
ATOM 697 N N . TYR A 1 96 ? -0.141 0.329 8.428 1.00 96.44 96 TYR A N 1
ATOM 698 C CA . TYR A 1 96 ? -0.354 -1.111 8.328 1.00 96.44 96 TYR A CA 1
ATOM 699 C C . TYR A 1 96 ? 0.958 -1.877 8.241 1.00 96.44 96 TYR A C 1
ATOM 701 O O . TYR A 1 96 ? 1.969 -1.366 7.756 1.00 96.44 96 TYR A O 1
ATOM 709 N N . VAL A 1 97 ? 0.898 -3.127 8.688 1.00 97.12 97 VAL A N 1
ATOM 710 C CA . VAL A 1 97 ? 1.931 -4.142 8.498 1.00 97.12 97 VAL A CA 1
ATOM 711 C C . VAL A 1 97 ? 1.271 -5.440 8.045 1.00 97.12 97 VAL A C 1
ATOM 713 O O . VAL A 1 97 ? 0.244 -5.839 8.595 1.00 97.12 97 VAL A O 1
ATOM 716 N N . GLY A 1 98 ? 1.840 -6.096 7.042 1.00 94.62 98 GLY A N 1
ATOM 717 C CA . GLY A 1 98 ? 1.319 -7.340 6.491 1.00 94.62 98 GLY A CA 1
ATOM 718 C C . GLY A 1 98 ? 2.372 -8.138 5.742 1.00 94.62 98 GLY A C 1
ATOM 719 O O . GLY A 1 98 ? 3.517 -7.713 5.588 1.00 94.62 98 GLY A O 1
ATOM 720 N N . THR A 1 99 ? 1.987 -9.325 5.289 1.00 95.44 99 THR A N 1
ATOM 721 C CA . THR A 1 99 ? 2.869 -10.217 4.528 1.00 95.44 99 THR A CA 1
ATOM 722 C C . THR A 1 99 ? 2.133 -10.821 3.348 1.00 95.44 99 THR A C 1
ATOM 724 O O . THR A 1 99 ? 0.954 -11.150 3.459 1.00 95.44 99 THR A O 1
ATOM 727 N N . ASN A 1 100 ? 2.806 -10.946 2.207 1.00 94.31 100 ASN A N 1
ATOM 728 C CA . ASN A 1 100 ? 2.208 -11.547 1.022 1.00 94.31 100 ASN A CA 1
ATOM 729 C C . ASN A 1 100 ? 2.227 -13.076 1.152 1.00 94.31 100 ASN A C 1
ATOM 731 O O . ASN A 1 100 ? 3.287 -13.695 1.106 1.00 94.31 100 ASN A O 1
ATOM 735 N N . VAL A 1 101 ? 1.060 -13.713 1.263 1.00 95.00 101 VAL A N 1
ATOM 736 C CA . VAL A 1 101 ? 1.001 -15.182 1.397 1.00 95.00 101 VAL A CA 1
ATOM 737 C C . VAL A 1 101 ? 1.382 -15.908 0.109 1.00 95.00 101 VAL A C 1
ATOM 739 O O . VAL A 1 101 ? 1.719 -17.088 0.157 1.00 95.00 101 VAL A O 1
ATOM 742 N N . LEU A 1 102 ? 1.342 -15.220 -1.036 1.00 94.38 102 LEU A N 1
ATOM 743 C CA . LEU A 1 102 ? 1.768 -15.777 -2.321 1.00 94.38 102 LEU A CA 1
ATOM 744 C C . LEU A 1 102 ? 3.283 -15.673 -2.534 1.00 94.38 102 LEU A C 1
ATOM 746 O O . LEU A 1 102 ? 3.821 -16.386 -3.377 1.00 94.38 102 LEU A O 1
ATOM 750 N N . ASN A 1 103 ? 3.971 -14.829 -1.759 1.00 91.81 103 ASN A N 1
ATOM 751 C CA . ASN A 1 103 ? 5.421 -14.672 -1.799 1.00 91.81 103 ASN A CA 1
ATOM 752 C C . ASN A 1 103 ? 6.000 -14.683 -0.370 1.00 91.81 103 ASN A C 1
ATOM 754 O O . ASN A 1 103 ? 6.211 -13.624 0.233 1.00 91.81 103 ASN A O 1
ATOM 758 N N . PRO A 1 104 ? 6.222 -15.882 0.202 1.00 81.00 104 PRO A N 1
ATOM 759 C CA . PRO A 1 104 ? 6.686 -16.030 1.576 1.00 81.00 104 PRO A CA 1
ATOM 760 C C . PRO A 1 104 ? 8.044 -15.346 1.781 1.00 81.00 104 PRO A C 1
ATOM 762 O O . PRO A 1 104 ? 9.035 -15.716 1.158 1.00 81.00 104 PRO A O 1
ATOM 765 N N . GLY A 1 105 ? 8.092 -14.359 2.676 1.00 84.88 105 GLY A N 1
ATOM 766 C CA . GLY A 1 105 ? 9.288 -13.550 2.954 1.00 84.88 105 GLY A CA 1
ATOM 767 C C . GLY A 1 105 ? 9.127 -12.074 2.596 1.00 84.88 105 GLY A C 1
ATOM 768 O O . GLY A 1 105 ? 9.926 -11.247 3.031 1.00 84.88 105 GLY A O 1
ATOM 769 N N . GLU A 1 106 ? 8.068 -11.722 1.871 1.00 90.62 106 GLU A N 1
ATOM 770 C CA . GLU A 1 106 ? 7.723 -10.332 1.625 1.00 90.62 106 GLU A CA 1
ATOM 771 C C . GLU A 1 106 ? 6.983 -9.730 2.831 1.00 90.62 106 GLU A C 1
ATOM 773 O O . GLU A 1 106 ? 5.891 -10.176 3.204 1.00 90.62 106 GLU A O 1
ATOM 778 N N . LEU A 1 107 ? 7.592 -8.706 3.43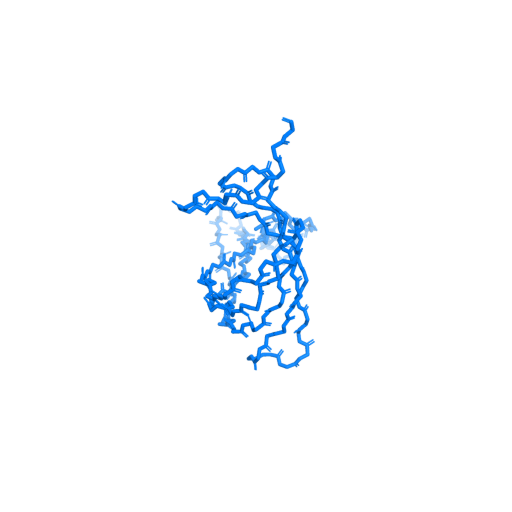6 1.00 92.56 107 LEU A N 1
ATOM 779 C CA . LEU A 1 107 ? 6.986 -7.856 4.457 1.00 92.56 107 LEU A CA 1
ATOM 780 C C . LEU A 1 107 ? 6.578 -6.528 3.820 1.00 92.56 107 LEU A C 1
ATOM 782 O O . LEU A 1 107 ? 7.408 -5.842 3.224 1.00 92.56 107 LEU A O 1
ATOM 786 N N . ASN A 1 108 ? 5.324 -6.143 4.014 1.00 92.19 108 ASN A N 1
ATOM 787 C CA . ASN A 1 108 ? 4.776 -4.886 3.534 1.00 92.19 108 ASN A CA 1
ATOM 788 C C . ASN A 1 108 ? 4.391 -4.014 4.726 1.00 92.19 108 ASN A C 1
ATOM 790 O O . ASN A 1 108 ? 3.696 -4.447 5.645 1.00 92.19 108 ASN A O 1
ATOM 794 N N . VAL A 1 109 ? 4.873 -2.775 4.715 1.00 95.19 109 VAL A N 1
ATOM 795 C CA . VAL A 1 109 ? 4.580 -1.766 5.733 1.00 95.19 109 VAL A CA 1
ATOM 796 C C . VAL A 1 109 ? 4.254 -0.476 5.007 1.00 95.19 109 VAL A C 1
ATOM 798 O O . VAL A 1 109 ? 4.937 -0.115 4.046 1.00 95.19 109 VAL A O 1
ATOM 801 N N . GLY A 1 110 ? 3.223 0.233 5.444 1.00 94.31 110 GLY A N 1
ATOM 802 C CA . GLY A 1 110 ? 2.844 1.457 4.761 1.00 94.31 110 GLY A CA 1
ATOM 803 C C . GLY A 1 110 ? 1.859 2.317 5.521 1.00 94.31 110 GLY A C 1
ATOM 804 O O . GLY A 1 110 ? 1.413 1.989 6.618 1.00 94.31 110 GLY A O 1
ATOM 805 N N . LEU A 1 111 ? 1.537 3.442 4.891 1.00 95.31 111 LEU A N 1
ATOM 806 C CA . LEU A 1 111 ? 0.500 4.362 5.326 1.00 95.31 111 LEU A CA 1
ATOM 807 C C . LEU A 1 111 ? -0.653 4.317 4.326 1.00 95.31 111 LEU A C 1
ATOM 809 O O . LEU A 1 111 ? -0.437 4.189 3.119 1.00 95.31 111 LEU A O 1
ATOM 813 N N . GLN A 1 112 ? -1.871 4.441 4.829 1.00 92.94 112 GLN A N 1
ATOM 814 C CA . GLN A 1 112 ? -3.093 4.471 4.042 1.00 92.94 112 GLN A CA 1
ATOM 815 C C . GLN A 1 112 ? -3.949 5.663 4.469 1.00 92.94 112 GLN A C 1
ATOM 817 O O . GLN A 1 112 ? -4.110 5.954 5.654 1.00 92.94 112 GLN A O 1
ATOM 822 N N . LEU A 1 113 ? -4.505 6.340 3.470 1.00 94.44 113 LEU A N 1
ATOM 823 C CA . LEU A 1 113 ? -5.564 7.326 3.628 1.00 94.44 113 LEU A CA 1
ATOM 824 C C . LEU A 1 113 ? -6.886 6.670 3.246 1.00 94.44 113 LEU A C 1
ATOM 826 O O . LEU A 1 113 ? -6.993 6.079 2.170 1.00 94.44 113 LEU A O 1
ATOM 830 N N . SER A 1 114 ? -7.874 6.802 4.123 1.00 91.44 114 SER A N 1
ATOM 831 C CA . SER A 1 114 ? -9.182 6.172 3.977 1.00 91.44 114 SER A CA 1
ATOM 832 C C . SER A 1 114 ? -10.280 7.225 3.985 1.00 91.44 114 SER A C 1
ATOM 834 O O . SER A 1 114 ? -10.284 8.131 4.821 1.00 91.44 114 SER A O 1
ATOM 836 N N . LEU A 1 115 ? -11.227 7.079 3.058 1.00 92.69 115 LEU A N 1
ATOM 837 C CA . LEU A 1 115 ? -12.497 7.795 3.065 1.00 92.69 115 LEU A CA 1
ATOM 838 C C . LEU A 1 115 ? -13.604 6.795 3.403 1.00 92.69 115 LEU A C 1
ATOM 840 O O . LEU A 1 115 ? -13.762 5.780 2.726 1.00 92.69 115 LEU A O 1
ATOM 844 N N . HIS A 1 116 ? -14.370 7.091 4.443 1.00 89.12 116 HIS A N 1
ATOM 845 C CA . HIS A 1 116 ? -15.420 6.227 4.963 1.00 89.12 116 HIS A CA 1
ATOM 846 C C . HIS A 1 116 ? -16.787 6.667 4.447 1.00 89.12 116 HIS A C 1
ATOM 848 O O . HIS A 1 116 ? -17.112 7.853 4.428 1.00 89.12 116 HIS A O 1
ATOM 854 N N . LEU A 1 117 ? -17.619 5.695 4.065 1.00 88.38 117 LEU A N 1
ATOM 855 C CA . LEU A 1 117 ? -18.998 5.943 3.620 1.00 88.38 117 LEU A CA 1
ATOM 856 C C . LEU A 1 117 ? -19.956 6.251 4.780 1.00 88.38 117 LEU A C 1
ATOM 858 O O . LEU A 1 117 ? -21.046 6.774 4.562 1.00 88.38 117 LEU A O 1
ATOM 862 N N . ARG A 1 118 ? -19.563 5.916 6.011 1.00 82.88 118 ARG A N 1
ATOM 863 C CA . ARG A 1 118 ? -20.311 6.196 7.237 1.00 82.88 118 ARG A CA 1
ATOM 864 C C . ARG A 1 118 ? -19.467 7.091 8.139 1.00 82.88 118 ARG A C 1
ATOM 866 O O . ARG A 1 118 ? -18.257 6.897 8.213 1.00 82.88 118 ARG A O 1
ATOM 873 N N . SER A 1 119 ? -20.108 8.045 8.817 1.00 78.00 119 SER A N 1
ATOM 874 C CA . SER A 1 119 ? -19.434 8.855 9.830 1.00 78.00 119 SER A CA 1
ATOM 875 C C . SER A 1 119 ? -18.991 7.995 11.014 1.00 78.00 119 SER A C 1
ATOM 877 O O . SER A 1 119 ? -19.740 7.133 11.479 1.00 78.00 119 SER A O 1
ATOM 879 N N . TYR A 1 120 ? -17.781 8.234 11.511 1.00 75.75 120 TYR A N 1
ATOM 880 C CA . TYR A 1 120 ? -17.327 7.705 12.787 1.00 75.75 120 TYR A CA 1
ATOM 881 C C . TYR A 1 120 ? -17.810 8.622 13.910 1.00 75.75 120 TYR A C 1
ATOM 883 O O . TYR A 1 120 ? -17.389 9.772 14.013 1.00 75.75 120 TYR A O 1
ATOM 891 N N . ASP A 1 121 ? -18.698 8.107 14.755 1.00 69.44 121 ASP A N 1
ATOM 892 C CA . ASP A 1 121 ? -19.317 8.890 15.833 1.00 69.44 121 ASP A CA 1
ATOM 893 C C . ASP A 1 121 ? -18.401 9.015 17.070 1.00 69.44 121 ASP A C 1
ATOM 895 O O . ASP A 1 121 ? -18.700 9.766 17.994 1.00 69.44 121 ASP A O 1
ATOM 899 N N . GLY A 1 122 ? -17.269 8.299 17.091 1.00 66.44 122 GLY A N 1
ATOM 900 C CA . GLY A 1 122 ? -16.270 8.328 18.166 1.00 66.44 122 GLY A CA 1
ATOM 901 C C . GLY A 1 122 ? -15.146 9.350 17.970 1.00 66.44 122 GLY A C 1
ATOM 902 O O . GLY A 1 122 ? -14.139 9.276 18.672 1.00 66.44 122 GLY A O 1
ATOM 903 N N . VAL A 1 123 ? -15.258 10.269 17.000 1.00 65.50 123 VAL A N 1
ATOM 904 C CA . VAL A 1 123 ? -14.273 11.353 16.847 1.00 65.50 123 VAL A CA 1
ATOM 905 C C . VAL A 1 123 ? -14.337 12.235 18.098 1.00 65.50 123 VAL A C 1
ATOM 907 O O . VAL A 1 123 ? -15.430 12.692 18.435 1.00 65.50 123 VAL A O 1
ATOM 910 N N . PRO A 1 124 ? -13.210 12.516 18.781 1.00 57.53 124 PRO A N 1
ATOM 911 C CA . PRO A 1 124 ? -13.205 13.438 19.907 1.00 57.53 124 PRO A CA 1
ATOM 912 C C . PRO A 1 124 ? -13.779 14.788 19.465 1.00 57.53 124 P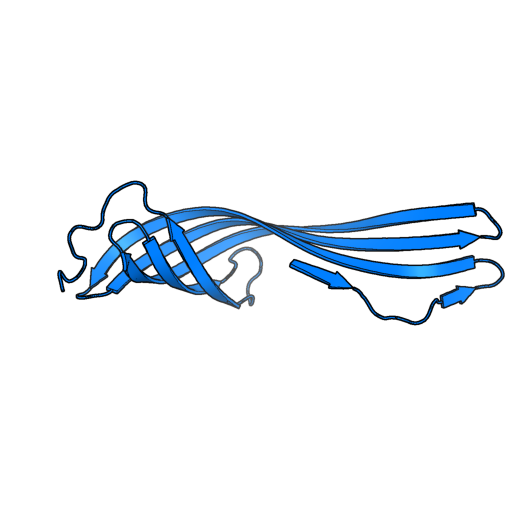RO A C 1
ATOM 914 O O . PRO A 1 124 ? -13.177 15.488 18.646 1.00 57.53 124 PRO A O 1
ATOM 917 N N . SER A 1 125 ? -14.960 15.147 19.973 1.00 58.31 125 SER A N 1
ATOM 918 C CA . SER A 1 125 ? -15.507 16.490 19.808 1.00 58.31 125 SER A CA 1
ATOM 919 C C . SER A 1 125 ? -14.573 17.446 20.544 1.00 58.31 125 SER A C 1
ATOM 921 O O . SER A 1 125 ? -14.456 17.357 21.768 1.00 58.31 125 SER A O 1
ATOM 923 N N . ARG A 1 126 ? -13.853 18.290 19.801 1.00 54.62 126 ARG A N 1
ATOM 924 C CA . ARG A 1 126 ? -13.106 19.405 20.393 1.00 54.62 126 ARG A CA 1
ATOM 925 C C . ARG A 1 126 ? -14.048 20.391 21.067 1.00 54.62 126 ARG A C 1
ATOM 927 O O . ARG A 1 126 ? -15.143 20.612 20.505 1.00 54.62 126 ARG A O 1
#

Radius of gyration: 21.36 Å; chains: 1; bounding box: 47×35×61 Å